Protein AF-A0A380EJ29-F1 (afdb_monomer)

pLDDT: mean 80.49, std 18.59, range [36.81, 97.88]

Foldseek 3Di:
DADVVVVVVVVVCVVVVVVVCVVVVHDDDDVQLVQQLPAAPVNCVVSVHDSVSHNPVVVVVVVVVVVVVVVVVVVVPPPDDDPDDDPPPPPPPD

Radius of gyration: 22.13 Å; Cα contacts (8 Å, |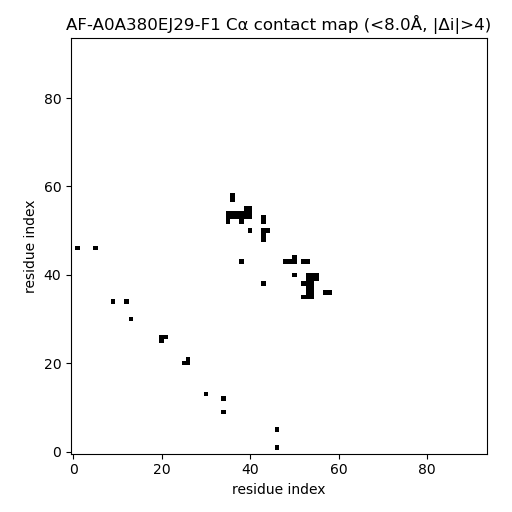Δi|>4): 34; chains: 1; bounding box: 46×27×61 Å

Mean predicted aligned error: 10.51 Å

Solvent-accessible surface area (backbone at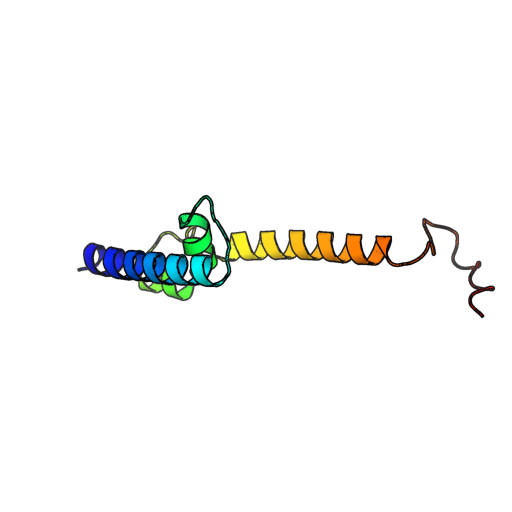oms only — not comparable to full-atom values): 5868 Å² total; per-residue (Å²): 135,64,67,67,63,47,52,52,54,53,52,53,49,51,56,55,48,52,53,50,30,58,78,70,72,53,86,84,93,59,70,67,61,53,53,23,59,72,25,50,61,68,61,33,59,78,67,72,48,63,91,80,54,34,16,67,67,56,49,57,51,48,51,58,52,49,54,51,52,52,49,51,54,52,60,68,72,45,82,83,82,69,90,80,73,69,101,82,70,88,76,78,92,116

Secondary structure (DSSP, 8-state):
--HHHHHHHHHHHHHHHHHHHHHHT---S-HHHHHHHT--HHHHHHTT--TTSSTHHHHHHHHHHHHHHHHHHHHHHS----SS--TT--S---

Structure (mmCIF, N/CA/C/O backbone):
data_AF-A0A380EJ29-F1
#
_entry.id   AF-A0A380EJ29-F1
#
loop_
_atom_site.group_PDB
_atom_site.id
_atom_site.type_symbol
_atom_site.label_atom_id
_atom_site.label_alt_id
_atom_site.label_comp_id
_atom_site.label_asym_id
_atom_site.label_entity_id
_atom_site.label_seq_id
_atom_site.pdbx_PDB_ins_code
_atom_site.Cartn_x
_atom_site.Cartn_y
_atom_site.Cartn_z
_atom_site.occupancy
_atom_site.B_iso_or_equiv
_atom_site.auth_seq_id
_atom_site.auth_comp_id
_atom_site.auth_asym_id
_atom_site.auth_atom_id
_atom_site.pdbx_PDB_model_num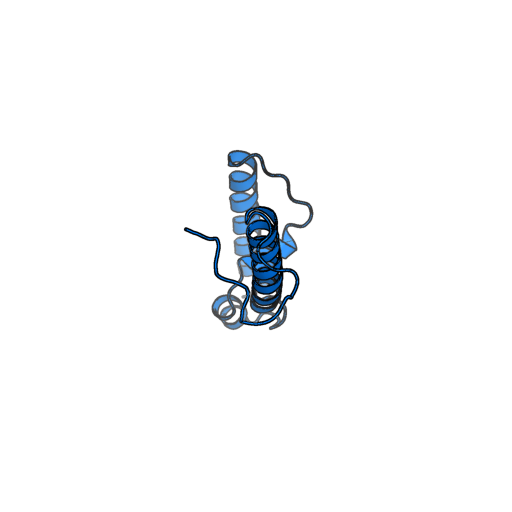
ATOM 1 N N . MET A 1 1 ? -6.235 -6.071 26.240 1.00 50.28 1 MET A N 1
ATOM 2 C CA . MET A 1 1 ? -6.272 -4.614 25.953 1.00 50.28 1 MET A CA 1
ATOM 3 C C . MET A 1 1 ? -5.997 -4.237 24.481 1.00 50.28 1 MET A C 1
ATOM 5 O O . MET A 1 1 ? -5.918 -3.052 24.192 1.00 50.28 1 MET A O 1
ATOM 9 N N . SER A 1 2 ? -5.877 -5.175 23.523 1.00 60.94 2 SER A N 1
ATOM 10 C CA . SER A 1 2 ? -5.197 -4.888 22.240 1.00 60.94 2 SER A CA 1
ATOM 11 C C . SER A 1 2 ? -6.069 -4.776 20.973 1.00 60.94 2 SER A C 1
ATOM 13 O O . SER A 1 2 ? -5.667 -4.086 20.041 1.00 60.94 2 SER A O 1
ATOM 15 N N . LYS A 1 3 ? -7.264 -5.386 20.901 1.00 62.34 3 LYS A N 1
ATOM 16 C CA . LYS A 1 3 ? -8.072 -5.398 19.654 1.00 62.34 3 LYS A CA 1
ATOM 17 C C . LYS A 1 3 ? -8.755 -4.063 19.326 1.00 62.34 3 LYS A C 1
ATOM 19 O O . LYS A 1 3 ? -8.726 -3.644 18.172 1.00 62.34 3 LYS A O 1
ATOM 24 N N . GLN A 1 4 ? -9.333 -3.382 20.318 1.00 68.94 4 GLN A N 1
ATOM 25 C CA . GLN A 1 4 ? -10.038 -2.107 20.101 1.00 68.94 4 GLN A CA 1
ATOM 26 C C . GLN A 1 4 ? -9.081 -1.001 19.641 1.00 68.94 4 GLN A C 1
ATOM 28 O O . GLN A 1 4 ? -9.305 -0.384 18.602 1.00 68.94 4 GLN A O 1
ATOM 33 N N . LYS A 1 5 ? -7.940 -0.852 20.323 1.00 78.94 5 LYS A N 1
ATOM 34 C CA . LYS A 1 5 ? -6.912 0.138 19.971 1.00 78.94 5 LYS A CA 1
ATOM 35 C C . LYS A 1 5 ? -6.327 -0.098 18.568 1.00 78.94 5 LYS A C 1
ATOM 37 O O . LYS A 1 5 ? -6.077 0.855 17.838 1.00 78.94 5 LYS A O 1
ATOM 42 N N . LYS A 1 6 ? -6.193 -1.367 18.146 1.00 76.06 6 LYS A N 1
ATOM 43 C CA . LYS A 1 6 ? -5.817 -1.739 16.768 1.00 76.06 6 LYS A CA 1
ATOM 44 C C . LYS A 1 6 ? -6.851 -1.250 15.755 1.00 76.06 6 LYS A C 1
ATOM 46 O O . LYS A 1 6 ? -6.484 -0.581 14.793 1.00 76.06 6 LYS A O 1
ATOM 51 N N . SER A 1 7 ? -8.132 -1.561 15.970 1.00 82.06 7 SER A N 1
ATOM 52 C CA . SER A 1 7 ? -9.193 -1.152 15.038 1.00 82.06 7 SER A CA 1
ATOM 53 C C . SER A 1 7 ? -9.280 0.367 14.880 1.00 82.06 7 SER A C 1
ATOM 55 O O . SER A 1 7 ? -9.483 0.856 13.774 1.00 82.06 7 SER A O 1
ATOM 57 N N . GLU A 1 8 ? -9.026 1.126 15.946 1.00 89.88 8 GLU A N 1
ATOM 58 C CA . GLU A 1 8 ? -9.006 2.589 15.895 1.00 89.88 8 GLU A CA 1
ATOM 59 C C . GLU A 1 8 ? -7.864 3.140 15.037 1.00 89.88 8 GLU A C 1
ATOM 61 O O . GLU A 1 8 ? -8.083 4.060 14.248 1.00 89.88 8 GLU A O 1
ATOM 66 N N . ILE A 1 9 ? -6.651 2.590 15.166 1.00 88.00 9 ILE A N 1
ATOM 67 C CA . ILE A 1 9 ? -5.494 3.020 14.364 1.00 88.00 9 ILE A CA 1
ATOM 68 C C . ILE A 1 9 ? -5.737 2.713 12.884 1.00 88.00 9 ILE A C 1
ATOM 70 O O . ILE A 1 9 ? -5.548 3.585 12.036 1.00 88.00 9 ILE A O 1
ATOM 74 N N . VAL A 1 10 ? -6.224 1.508 12.582 1.00 86.69 10 VAL A N 1
ATOM 75 C CA . VAL A 1 10 ? -6.544 1.066 11.217 1.00 86.69 10 VAL A CA 1
ATOM 76 C C . VAL A 1 10 ? -7.628 1.955 10.601 1.00 86.69 10 VAL A C 1
ATOM 78 O O . VAL A 1 10 ? -7.450 2.462 9.496 1.00 86.69 10 VAL A O 1
ATOM 81 N N . ASN A 1 11 ? -8.717 2.222 11.325 1.00 91.94 11 ASN A N 1
ATOM 82 C CA . ASN A 1 11 ? -9.796 3.090 10.843 1.00 91.94 11 ASN A CA 1
ATOM 83 C C . ASN A 1 11 ? -9.321 4.531 10.621 1.00 91.94 11 ASN A C 1
ATOM 85 O O . ASN A 1 11 ? -9.697 5.173 9.639 1.00 91.94 11 ASN A O 1
ATOM 89 N N . ARG A 1 12 ? -8.452 5.037 11.504 1.00 94.31 12 ARG A N 1
ATOM 90 C CA . ARG A 1 12 ? -7.838 6.360 11.352 1.00 94.31 12 ARG A CA 1
ATOM 91 C C . ARG A 1 12 ? -6.960 6.433 10.108 1.00 94.31 12 ARG A C 1
ATOM 93 O O . ARG A 1 12 ? -7.020 7.436 9.401 1.00 94.31 12 ARG A O 1
ATOM 100 N N . PHE A 1 13 ? -6.166 5.395 9.845 1.00 92.81 13 PHE A N 1
ATOM 101 C CA . PHE A 1 13 ? -5.378 5.300 8.620 1.00 92.81 13 PHE A CA 1
ATOM 102 C C . PHE A 1 13 ? -6.287 5.339 7.392 1.00 92.81 13 PHE A C 1
ATOM 104 O O . PHE A 1 13 ? -6.085 6.207 6.552 1.00 92.81 13 PHE A O 1
ATOM 111 N N . ARG A 1 14 ? -7.323 4.486 7.330 1.00 94.19 14 ARG A N 1
ATOM 112 C CA . ARG A 1 14 ? -8.249 4.422 6.182 1.00 94.19 14 ARG A CA 1
ATOM 113 C C . ARG A 1 14 ? -8.852 5.784 5.868 1.00 94.19 14 ARG A C 1
ATOM 115 O O . ARG A 1 14 ? -8.700 6.273 4.759 1.00 94.19 14 ARG A O 1
ATOM 122 N N . LYS A 1 15 ? -9.401 6.464 6.880 1.00 95.94 15 LYS A N 1
ATOM 123 C CA . LYS A 1 15 ? -9.991 7.795 6.697 1.00 95.94 15 LYS A CA 1
ATOM 124 C C . LYS A 1 15 ? -8.983 8.816 6.157 1.00 95.94 15 LYS A C 1
ATOM 126 O O . LYS A 1 15 ? -9.306 9.568 5.247 1.00 95.94 15 LYS A O 1
ATOM 131 N N . ARG A 1 16 ? -7.765 8.855 6.712 1.00 96.56 16 ARG A N 1
ATOM 132 C CA . ARG A 1 16 ? -6.713 9.779 6.244 1.00 96.56 16 ARG A CA 1
ATOM 133 C C . ARG A 1 16 ? -6.256 9.450 4.826 1.00 96.56 16 ARG A C 1
ATOM 135 O O . ARG A 1 16 ? -5.997 10.363 4.050 1.00 96.56 16 ARG A O 1
ATOM 142 N N . PHE A 1 17 ? -6.151 8.165 4.516 1.00 96.25 17 PHE A N 1
ATOM 143 C CA . PHE A 1 17 ? -5.744 7.678 3.211 1.00 96.25 17 PHE A CA 1
ATOM 144 C C . PHE A 1 17 ? -6.787 8.021 2.141 1.00 96.25 17 PHE A C 1
ATOM 146 O O . PHE A 1 17 ? -6.425 8.570 1.107 1.00 96.25 17 PHE A O 1
ATOM 153 N N . ASP A 1 18 ? -8.074 7.822 2.434 1.00 95.88 18 ASP A N 1
ATOM 154 C CA . ASP A 1 18 ? -9.192 8.174 1.549 1.00 95.88 18 ASP A CA 1
ATOM 155 C C . ASP A 1 18 ? -9.228 9.658 1.223 1.00 95.88 18 ASP A C 1
ATOM 157 O O . ASP A 1 18 ? -9.323 10.046 0.056 1.00 95.88 18 ASP A O 1
ATOM 161 N N . THR A 1 19 ? -9.111 10.500 2.254 1.00 97.44 19 THR A N 1
ATOM 162 C CA . THR A 1 19 ? -9.012 11.948 2.064 1.00 97.44 19 THR A CA 1
ATOM 163 C C . THR A 1 19 ? -7.836 12.278 1.152 1.00 97.44 19 THR A C 1
ATOM 165 O O . THR A 1 19 ? -8.003 13.030 0.196 1.00 97.44 19 THR A O 1
ATOM 168 N N . LYS A 1 20 ? -6.669 11.657 1.377 1.00 97.06 20 LYS A N 1
ATOM 169 C CA . LYS A 1 20 ? -5.477 11.961 0.587 1.00 97.06 20 LYS A CA 1
ATOM 170 C C . LYS A 1 20 ? -5.578 11.497 -0.865 1.00 97.06 20 LYS A C 1
ATOM 172 O O . LYS A 1 20 ? -5.158 12.223 -1.758 1.00 97.06 20 LYS A O 1
ATOM 177 N N . MET A 1 21 ? -6.153 10.324 -1.108 1.00 96.75 21 MET A N 1
ATOM 178 C CA . MET A 1 21 ? -6.371 9.806 -2.459 1.00 96.75 21 MET A CA 1
ATOM 179 C C . MET A 1 21 ? -7.385 10.649 -3.230 1.00 96.75 21 MET A C 1
ATOM 181 O O . MET A 1 21 ? -7.165 10.942 -4.402 1.00 96.75 21 MET A O 1
ATOM 185 N N . THR A 1 22 ? -8.426 11.134 -2.549 1.00 96.94 22 THR A N 1
ATOM 186 C CA . THR A 1 22 ? -9.403 12.062 -3.132 1.00 96.94 22 THR A CA 1
ATOM 187 C C . THR A 1 22 ? -8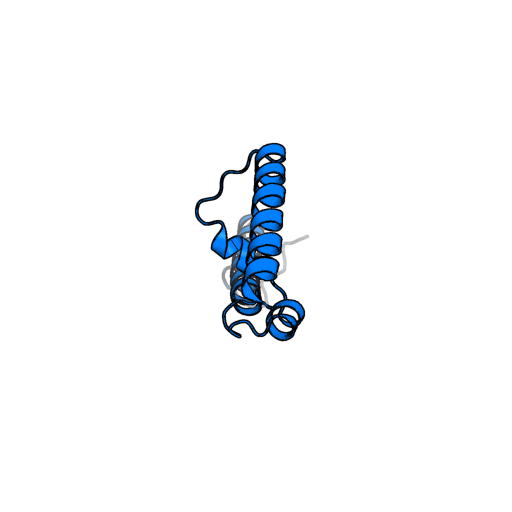.756 13.399 -3.503 1.00 96.94 22 THR A C 1
ATOM 189 O O . THR A 1 22 ? -8.960 13.879 -4.613 1.00 96.94 22 THR A O 1
ATOM 192 N N . GLU A 1 23 ? -7.935 13.980 -2.619 1.00 97.88 23 GLU A N 1
ATOM 193 C CA . GLU A 1 23 ? -7.178 15.214 -2.903 1.00 97.88 23 GLU A CA 1
ATOM 194 C C . GLU A 1 23 ? -6.248 15.073 -4.116 1.00 97.88 23 GLU A C 1
ATOM 196 O O . GLU A 1 23 ? -6.066 16.025 -4.870 1.00 97.88 23 GLU A O 1
ATOM 201 N N . LEU A 1 24 ? -5.648 13.894 -4.293 1.00 97.31 24 LEU A N 1
ATOM 202 C CA . LEU A 1 24 ? -4.733 13.605 -5.396 1.00 97.31 24 LEU A CA 1
ATOM 203 C C . LEU A 1 24 ? -5.447 13.135 -6.677 1.00 97.31 24 LEU A C 1
ATOM 205 O O . LEU A 1 24 ? -4.792 12.972 -7.703 1.00 97.31 24 LEU A O 1
ATOM 209 N N . GLY A 1 25 ? -6.764 12.908 -6.636 1.00 97.19 25 GLY A N 1
ATOM 210 C CA . GLY A 1 25 ? -7.535 12.399 -7.773 1.00 97.19 25 GLY A CA 1
ATOM 211 C C . GLY A 1 25 ? -7.265 10.929 -8.117 1.00 97.19 25 GLY A C 1
ATOM 212 O O . GLY A 1 25 ? -7.501 10.517 -9.251 1.00 97.19 25 GLY A O 1
ATOM 213 N N . PHE A 1 26 ? -6.773 10.132 -7.165 1.00 96.31 26 PHE A N 1
ATOM 214 C CA . PHE A 1 26 ? -6.484 8.712 -7.367 1.00 96.31 26 PHE A CA 1
ATOM 215 C C . PHE A 1 26 ? -7.592 7.813 -6.817 1.00 96.31 26 PHE A C 1
ATOM 217 O O . PHE A 1 26 ? -8.115 8.020 -5.723 1.00 96.31 26 PHE A O 1
ATOM 224 N N . THR A 1 27 ? -7.895 6.748 -7.556 1.00 95.12 27 THR A N 1
ATOM 225 C CA . THR A 1 27 ? -8.732 5.636 -7.091 1.00 95.12 27 THR A CA 1
ATOM 226 C C . THR A 1 27 ? -7.862 4.432 -6.771 1.00 95.12 27 THR A C 1
ATOM 228 O O . THR A 1 27 ? -6.896 4.163 -7.484 1.00 95.12 27 THR A O 1
ATOM 231 N N . TYR A 1 28 ? -8.235 3.660 -5.757 1.00 93.56 28 TYR A N 1
ATOM 232 C CA . TYR A 1 28 ? -7.534 2.437 -5.386 1.00 93.56 28 TYR A CA 1
ATOM 233 C C . TYR A 1 28 ? -8.523 1.271 -5.242 1.00 93.56 28 TYR A C 1
ATOM 235 O O . TYR A 1 28 ? -9.694 1.477 -4.935 1.00 93.56 28 TYR A O 1
ATOM 243 N N . GLN A 1 29 ? -8.062 0.039 -5.477 1.00 93.25 29 GLN A N 1
ATOM 244 C CA . GLN A 1 29 ? -8.927 -1.152 -5.455 1.00 93.25 29 GLN A CA 1
ATOM 245 C C . GLN A 1 29 ? -8.908 -1.892 -4.115 1.00 93.25 29 GLN A C 1
ATOM 247 O O . GLN A 1 29 ? -9.933 -2.398 -3.671 1.00 93.25 29 GLN A O 1
ATOM 252 N N . ASN A 1 30 ? -7.743 -1.968 -3.466 1.00 93.44 30 ASN A N 1
ATOM 253 C CA . ASN A 1 30 ? -7.566 -2.741 -2.242 1.00 93.44 30 ASN A CA 1
ATOM 254 C C . ASN A 1 30 ? -6.785 -1.932 -1.201 1.00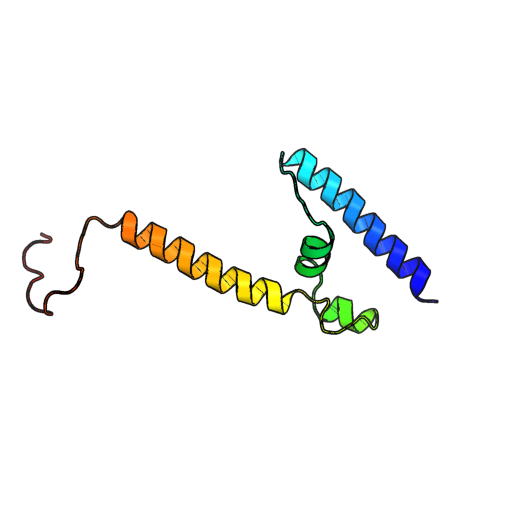 93.44 30 ASN A C 1
ATOM 256 O O . ASN A 1 30 ? -5.566 -1.813 -1.297 1.00 93.44 30 ASN A O 1
ATOM 260 N N . ILE A 1 31 ? -7.492 -1.395 -0.201 1.00 93.00 31 ILE A N 1
ATOM 261 C CA . ILE A 1 31 ? -6.896 -0.592 0.879 1.00 93.00 31 ILE A CA 1
ATOM 262 C C . ILE A 1 31 ? -5.907 -1.387 1.735 1.00 93.00 31 ILE A C 1
ATOM 264 O O . ILE A 1 31 ? -4.972 -0.804 2.279 1.00 93.00 31 ILE A O 1
ATOM 268 N N . ASP A 1 32 ? -6.081 -2.705 1.846 1.00 91.25 32 ASP A N 1
ATOM 269 C CA . ASP A 1 32 ? -5.273 -3.533 2.739 1.00 91.25 32 ASP A CA 1
ATOM 270 C C . ASP A 1 32 ? -3.828 -3.660 2.222 1.00 91.25 32 ASP A C 1
ATOM 272 O O . ASP A 1 32 ? -2.890 -3.683 3.018 1.00 91.25 32 ASP A O 1
ATOM 276 N N . LEU A 1 33 ? -3.624 -3.614 0.897 1.00 92.50 33 LEU A N 1
ATOM 277 C CA . LEU A 1 33 ? -2.285 -3.547 0.294 1.00 92.50 33 LEU A CA 1
ATOM 278 C C . LEU A 1 33 ? -1.551 -2.260 0.675 1.00 92.50 33 LEU A C 1
ATOM 280 O O . LEU A 1 33 ? -0.366 -2.290 0.992 1.00 92.50 33 LEU A O 1
ATOM 284 N N . TYR A 1 34 ? -2.253 -1.127 0.691 1.00 93.50 34 TYR A N 1
ATOM 285 C CA . TYR A 1 34 ? -1.655 0.133 1.122 1.00 93.50 34 TYR A CA 1
ATOM 286 C C . TYR A 1 34 ? -1.415 0.132 2.628 1.00 93.50 34 TYR A C 1
ATOM 288 O O . TYR A 1 34 ? -0.371 0.583 3.082 1.00 93.50 34 TYR A O 1
ATOM 296 N N . GLN A 1 35 ? -2.324 -0.433 3.420 1.00 92.25 35 GLN A N 1
ATOM 297 C CA . GLN A 1 35 ? -2.083 -0.612 4.852 1.00 92.25 35 GLN A CA 1
ATOM 298 C C . GLN A 1 35 ? -0.805 -1.407 5.115 1.00 92.25 35 GLN A C 1
ATOM 300 O O . GLN A 1 35 ? -0.002 -0.985 5.945 1.00 92.25 35 GLN A O 1
ATOM 305 N N . GLN A 1 36 ? -0.585 -2.498 4.381 1.00 92.12 36 GLN A N 1
ATOM 306 C CA . GLN A 1 36 ? 0.654 -3.268 4.441 1.00 92.12 36 GLN A CA 1
ATOM 307 C C . GLN A 1 36 ? 1.863 -2.448 3.971 1.00 92.12 36 GLN A C 1
ATOM 309 O O . GLN A 1 36 ? 2.867 -2.401 4.674 1.00 92.12 36 GLN A O 1
ATOM 314 N N . ALA A 1 37 ? 1.769 -1.754 2.833 1.00 93.56 37 ALA A N 1
ATOM 315 C CA . ALA A 1 37 ? 2.862 -0.943 2.288 1.00 93.56 37 ALA A CA 1
ATOM 316 C C . ALA A 1 37 ? 3.322 0.168 3.249 1.00 93.56 37 ALA A C 1
ATOM 318 O O . ALA A 1 37 ? 4.508 0.482 3.316 1.00 93.56 37 ALA A O 1
ATOM 319 N N . PHE A 1 38 ? 2.396 0.732 4.031 1.00 92.56 38 PHE A N 1
ATOM 320 C CA . PHE A 1 38 ? 2.678 1.747 5.050 1.00 92.56 38 PHE A CA 1
ATOM 321 C C . PHE A 1 38 ? 2.954 1.164 6.452 1.00 92.56 38 PHE A C 1
ATOM 323 O O . PHE A 1 38 ? 3.088 1.925 7.413 1.00 92.56 38 PHE A O 1
ATOM 330 N N . SER A 1 39 ? 3.049 -0.162 6.595 1.00 90.75 39 SER A N 1
ATOM 331 C CA . SER A 1 39 ? 3.328 -0.832 7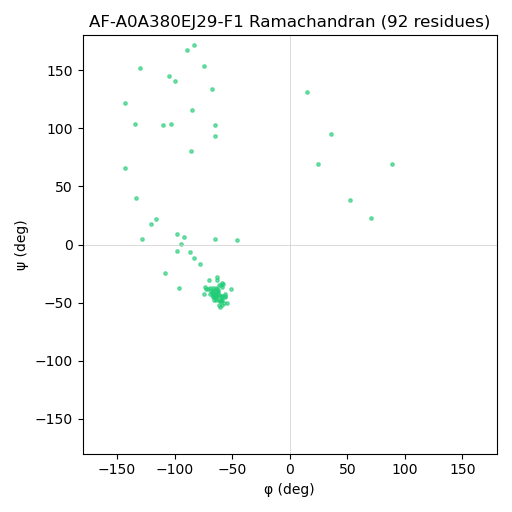.871 1.00 90.75 39 SER A CA 1
ATOM 332 C C . SER A 1 39 ? 4.778 -1.300 7.948 1.00 90.75 39 SER A C 1
ATOM 334 O O . SER A 1 39 ? 5.152 -2.328 7.389 1.00 90.75 39 SER A O 1
ATOM 336 N N . HIS A 1 40 ? 5.593 -0.563 8.700 1.00 90.44 40 HIS A N 1
ATOM 337 C CA . HIS A 1 40 ? 6.977 -0.942 8.975 1.00 90.44 40 HIS A CA 1
ATOM 338 C C . HIS A 1 40 ? 7.065 -2.091 9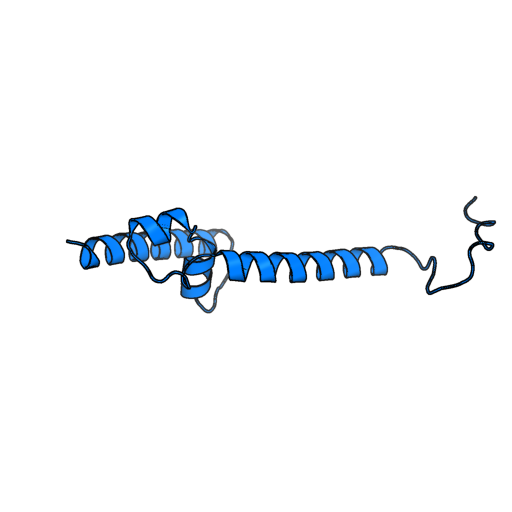.997 1.00 90.44 40 HIS A C 1
ATOM 340 O O . HIS A 1 40 ? 6.205 -2.239 10.873 1.00 90.44 40 HIS A O 1
ATOM 346 N N . SER A 1 41 ? 8.141 -2.875 9.936 1.00 86.69 41 SER A N 1
ATOM 347 C CA . SER A 1 41 ? 8.378 -4.034 10.808 1.00 86.69 41 SER A CA 1
ATOM 348 C C . SER A 1 41 ? 8.387 -3.688 12.306 1.00 86.69 41 SER A C 1
ATOM 350 O O . SER A 1 41 ? 7.888 -4.467 13.119 1.00 86.69 41 SER A O 1
ATOM 352 N N . SER A 1 42 ? 8.864 -2.495 12.686 1.00 84.75 42 SER A N 1
ATOM 353 C CA . SER A 1 42 ? 8.805 -2.012 14.078 1.00 84.75 42 SER A CA 1
ATOM 354 C C . SER A 1 42 ? 7.367 -1.887 14.591 1.00 84.75 42 SER A C 1
ATOM 356 O O . SER A 1 42 ? 7.054 -2.365 15.676 1.00 84.75 42 SER A O 1
ATOM 358 N N . PHE A 1 43 ? 6.466 -1.337 13.774 1.00 83.88 43 PHE A N 1
ATOM 359 C CA . PHE A 1 43 ? 5.050 -1.222 14.109 1.00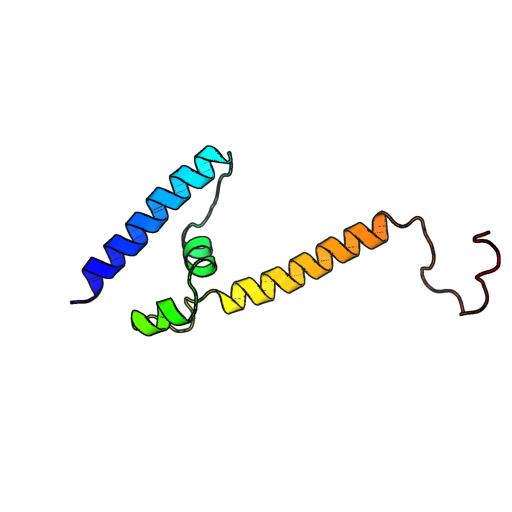 83.88 43 PHE A CA 1
ATOM 360 C C . PHE A 1 43 ? 4.394 -2.606 14.234 1.00 83.88 43 PHE A C 1
ATOM 362 O O . PHE A 1 43 ? 3.661 -2.870 15.181 1.00 83.88 43 PHE A O 1
ATOM 369 N N . ILE A 1 44 ? 4.690 -3.536 13.326 1.00 82.12 44 ILE A N 1
ATOM 370 C CA . ILE A 1 44 ? 4.149 -4.903 13.385 1.00 82.12 44 ILE A CA 1
ATOM 371 C C . ILE A 1 44 ? 4.602 -5.644 14.654 1.00 82.12 44 ILE A C 1
ATOM 373 O O . ILE A 1 44 ? 3.777 -6.298 15.301 1.00 82.12 44 ILE A O 1
ATOM 377 N N . ASN A 1 45 ? 5.870 -5.495 15.050 1.00 82.00 45 ASN A N 1
ATOM 378 C CA . ASN A 1 45 ? 6.412 -6.106 16.266 1.00 82.00 45 ASN A CA 1
ATOM 379 C C . ASN A 1 45 ? 5.782 -5.525 17.542 1.00 82.00 45 ASN A C 1
ATOM 381 O O . ASN A 1 45 ? 5.358 -6.291 18.405 1.00 82.00 45 ASN A O 1
ATOM 385 N N . ASP A 1 46 ? 5.639 -4.200 17.636 1.00 80.25 46 ASP A N 1
ATOM 386 C CA . ASP A 1 46 ? 5.075 -3.527 18.817 1.00 80.25 46 ASP A CA 1
ATOM 387 C C . ASP A 1 46 ? 3.607 -3.906 19.078 1.00 80.25 46 ASP A C 1
ATOM 389 O O . ASP A 1 46 ? 3.144 -3.942 20.221 1.00 80.25 46 ASP A O 1
ATOM 393 N N . PHE A 1 47 ? 2.859 -4.216 18.017 1.00 78.25 47 PHE A N 1
ATOM 394 C CA . PHE A 1 47 ? 1.457 -4.629 18.101 1.00 78.25 47 PHE A CA 1
ATOM 395 C C . PHE A 1 47 ? 1.260 -6.152 18.048 1.00 78.25 47 PHE A C 1
ATOM 397 O O . PHE A 1 47 ? 0.111 -6.609 17.989 1.00 78.25 47 PHE A O 1
ATOM 404 N N . ASN A 1 48 ? 2.349 -6.932 18.114 1.00 72.50 48 ASN A N 1
ATOM 405 C CA . ASN A 1 48 ? 2.349 -8.398 18.098 1.00 72.50 48 ASN A CA 1
ATOM 406 C C . ASN A 1 48 ? 1.558 -8.969 16.897 1.00 72.50 48 ASN A C 1
ATOM 408 O O . ASN A 1 48 ? 0.785 -9.923 17.029 1.00 72.50 48 ASN A O 1
ATOM 412 N N . MET A 1 49 ? 1.681 -8.309 15.740 1.00 71.06 49 MET A N 1
ATOM 413 C CA . MET A 1 49 ? 0.997 -8.679 14.501 1.00 71.06 49 MET A CA 1
ATOM 414 C C . MET A 1 49 ? 1.755 -9.782 13.756 1.00 71.06 49 MET A C 1
ATOM 416 O O . MET A 1 49 ? 2.858 -10.175 14.140 1.00 71.06 49 MET A O 1
ATOM 420 N N . ASN A 1 50 ? 1.142 -10.329 12.704 1.00 74.75 50 ASN A N 1
ATOM 421 C CA . ASN A 1 50 ? 1.800 -11.363 11.926 1.00 74.75 50 ASN A CA 1
ATOM 422 C C . ASN A 1 50 ? 3.002 -10.745 11.200 1.00 74.75 50 ASN A C 1
ATOM 424 O O . ASN A 1 50 ? 2.876 -9.706 10.559 1.00 74.75 50 ASN A O 1
ATOM 428 N N . ARG A 1 51 ? 4.160 -11.410 11.247 1.00 66.81 51 ARG A N 1
ATOM 429 C CA . ARG A 1 51 ? 5.378 -11.002 10.522 1.00 66.81 51 ARG A CA 1
ATOM 430 C C . ARG A 1 51 ? 5.228 -11.059 8.999 1.00 66.81 51 ARG A C 1
ATOM 432 O O . ARG A 1 51 ? 6.202 -10.924 8.284 1.00 66.81 51 ARG A O 1
ATOM 439 N N . LEU A 1 52 ? 4.049 -11.366 8.481 1.00 73.38 52 LEU A N 1
ATOM 440 C CA . LEU A 1 52 ? 3.758 -11.290 7.054 1.00 73.38 52 LEU A CA 1
ATOM 441 C C . LEU A 1 52 ? 3.036 -9.986 6.686 1.00 73.38 52 LEU A C 1
ATOM 443 O O . LEU A 1 52 ? 2.858 -9.724 5.501 1.00 73.38 52 LEU A O 1
ATOM 447 N N . ASP A 1 53 ? 2.665 -9.172 7.679 1.00 79.88 53 ASP A N 1
ATOM 448 C CA . ASP A 1 53 ? 1.854 -7.964 7.512 1.00 79.88 53 ASP A CA 1
ATOM 449 C C . ASP A 1 53 ? 2.698 -6.679 7.366 1.00 79.88 53 ASP A C 1
ATOM 451 O O . ASP A 1 53 ? 2.133 -5.592 7.252 1.00 79.88 53 ASP A O 1
ATOM 455 N N . HIS A 1 54 ? 4.036 -6.766 7.384 1.00 86.50 54 HIS A N 1
ATOM 456 C CA . HIS A 1 54 ? 4.919 -5.617 7.140 1.00 86.50 54 HIS A CA 1
ATOM 457 C C . HIS A 1 54 ? 5.261 -5.439 5.652 1.00 86.50 54 HIS A C 1
ATOM 459 O O . HIS A 1 54 ? 4.999 -6.304 4.813 1.00 86.50 54 HIS A O 1
ATOM 465 N N . ASN A 1 55 ? 5.833 -4.283 5.328 1.00 93.50 55 ASN A N 1
ATOM 466 C CA . ASN A 1 55 ? 6.022 -3.780 3.969 1.00 93.50 55 ASN A CA 1
ATOM 467 C C . ASN A 1 55 ? 7.188 -4.397 3.169 1.00 93.50 55 ASN A C 1
ATOM 469 O O . ASN A 1 55 ? 7.162 -4.283 1.949 1.00 93.50 55 ASN A O 1
ATOM 473 N N . GLU A 1 56 ? 8.162 -5.070 3.795 1.00 92.69 56 GLU A N 1
ATOM 474 C CA . GLU A 1 56 ? 9.414 -5.526 3.141 1.00 92.69 56 GLU A CA 1
ATOM 475 C C . GLU A 1 56 ? 9.193 -6.309 1.834 1.00 92.69 56 GLU A C 1
ATOM 477 O O . GLU A 1 56 ? 9.929 -6.142 0.867 1.00 92.69 56 GLU A O 1
ATOM 482 N N . ARG A 1 57 ? 8.163 -7.162 1.762 1.00 93.56 57 ARG A N 1
ATOM 483 C CA . ARG A 1 57 ? 7.871 -7.925 0.533 1.00 93.56 57 ARG A CA 1
ATOM 484 C C . ARG A 1 57 ? 7.361 -7.040 -0.602 1.00 93.56 57 ARG A C 1
ATOM 486 O O . ARG A 1 57 ? 7.664 -7.310 -1.761 1.00 93.56 57 ARG A O 1
ATOM 493 N N . LEU A 1 58 ? 6.546 -6.038 -0.271 1.00 94.56 58 LEU A N 1
ATOM 494 C CA . LEU A 1 58 ? 6.031 -5.074 -1.242 1.00 94.56 58 LEU A CA 1
ATOM 495 C C . LEU A 1 58 ? 7.130 -4.104 -1.674 1.00 94.56 58 LEU A C 1
ATOM 497 O O . LEU A 1 58 ? 7.182 -3.760 -2.847 1.00 94.56 58 LEU A O 1
ATOM 501 N N . GLU A 1 59 ? 8.010 -3.715 -0.753 1.00 95.19 59 GLU A N 1
ATOM 502 C CA . GLU A 1 59 ? 9.206 -2.916 -1.029 1.00 95.19 59 GLU A CA 1
ATOM 503 C C . GLU A 1 59 ? 10.134 -3.647 -2.002 1.00 95.19 59 GLU A C 1
ATOM 505 O O . GLU A 1 59 ? 10.384 -3.145 -3.091 1.00 95.19 59 GLU A O 1
ATOM 510 N N . PHE A 1 60 ? 10.508 -4.891 -1.690 1.00 95.25 60 PHE A N 1
ATOM 511 C CA . PHE A 1 60 ? 11.345 -5.716 -2.564 1.00 95.25 60 PHE A CA 1
ATOM 512 C C . PHE A 1 60 ? 10.754 -5.888 -3.973 1.00 95.25 60 PHE A C 1
ATOM 514 O O . PHE A 1 60 ? 11.464 -5.810 -4.974 1.00 95.25 60 PHE A O 1
ATOM 521 N N . LEU A 1 61 ? 9.439 -6.120 -4.068 1.00 95.75 61 LEU A N 1
ATOM 522 C CA . LEU A 1 61 ? 8.757 -6.208 -5.360 1.00 95.75 61 LEU A CA 1
ATOM 523 C C . LEU A 1 61 ? 8.740 -4.857 -6.089 1.00 95.75 61 LEU A C 1
ATOM 525 O O . LEU A 1 61 ? 8.934 -4.812 -7.302 1.00 95.75 61 LEU A O 1
ATOM 529 N N . GLY A 1 62 ? 8.486 -3.773 -5.358 1.00 95.56 62 GLY A N 1
ATOM 530 C CA . GLY A 1 62 ? 8.465 -2.415 -5.886 1.00 95.56 62 GLY A CA 1
ATOM 531 C C . GLY A 1 62 ? 9.806 -2.022 -6.493 1.00 95.56 62 GLY A C 1
ATOM 532 O O . GLY A 1 62 ? 9.825 -1.520 -7.613 1.00 95.56 62 GLY A O 1
ATOM 533 N N . ASP A 1 63 ? 10.908 -2.333 -5.811 1.00 96.44 63 ASP A N 1
ATOM 534 C CA . ASP A 1 63 ? 12.262 -2.062 -6.293 1.00 96.44 63 ASP A CA 1
ATOM 535 C C . ASP A 1 63 ? 12.535 -2.763 -7.625 1.00 96.44 63 ASP A C 1
ATOM 537 O O . ASP A 1 63 ? 12.943 -2.113 -8.584 1.00 96.44 63 ASP A O 1
ATOM 541 N N . ALA A 1 64 ? 12.213 -4.056 -7.734 1.00 96.56 64 ALA A N 1
ATOM 542 C CA . ALA A 1 64 ? 12.405 -4.809 -8.975 1.00 96.56 64 ALA A CA 1
ATOM 543 C C . ALA A 1 64 ? 11.565 -4.255 -10.144 1.00 96.56 64 ALA A C 1
ATOM 545 O O . ALA A 1 64 ? 12.028 -4.195 -11.285 1.00 96.56 64 ALA A O 1
ATOM 546 N N . VAL A 1 65 ? 10.324 -3.833 -9.875 1.00 96.62 65 VAL A N 1
ATOM 547 C CA . VAL A 1 65 ? 9.446 -3.234 -10.895 1.00 96.62 65 VAL A CA 1
ATOM 548 C C . VAL A 1 65 ? 9.956 -1.860 -11.325 1.00 96.62 65 VAL A C 1
ATOM 550 O O . VAL A 1 65 ? 9.950 -1.552 -12.520 1.00 96.62 65 VAL A O 1
ATOM 553 N N . LEU A 1 66 ? 10.397 -1.029 -10.378 1.00 94.56 66 LEU A N 1
ATOM 554 C CA . LEU A 1 66 ? 10.943 0.295 -10.666 1.00 94.56 66 LEU A CA 1
ATOM 555 C C . LEU A 1 66 ? 12.262 0.197 -11.432 1.00 94.56 66 LEU A C 1
ATOM 557 O O . LEU A 1 66 ? 12.434 0.918 -12.412 1.00 94.56 66 LEU A O 1
ATOM 561 N N . GLU A 1 67 ? 13.148 -0.717 -11.039 1.00 94.81 67 GLU A N 1
ATOM 562 C CA . GLU A 1 67 ? 14.407 -0.984 -11.734 1.00 94.81 67 GLU A CA 1
ATOM 563 C C . GLU A 1 67 ? 14.153 -1.354 -13.199 1.00 94.81 67 GLU A C 1
ATOM 565 O O . GLU A 1 67 ? 14.708 -0.717 -14.096 1.00 94.81 67 GLU A O 1
ATOM 570 N N . LEU A 1 68 ? 13.243 -2.303 -13.453 1.00 93.50 68 LEU A N 1
ATOM 571 C CA . LEU A 1 68 ? 12.858 -2.696 -14.809 1.00 93.50 68 LEU A CA 1
ATOM 572 C C . LEU A 1 68 ? 12.256 -1.525 -15.599 1.00 93.50 68 LEU A C 1
ATOM 574 O O . LEU A 1 68 ? 12.665 -1.257 -16.726 1.00 93.50 68 LEU A O 1
ATOM 578 N N . THR A 1 69 ? 11.308 -0.799 -15.007 1.00 94.00 69 THR A N 1
ATOM 579 C CA . THR A 1 69 ? 10.596 0.286 -15.701 1.00 94.00 69 THR A CA 1
ATOM 580 C C . THR A 1 69 ? 11.543 1.425 -16.080 1.00 94.00 69 THR A C 1
ATOM 582 O O . THR A 1 69 ? 11.490 1.940 -17.196 1.00 94.00 69 THR A O 1
ATOM 585 N N . VAL A 1 70 ? 12.433 1.822 -15.167 1.00 91.69 70 VAL A N 1
ATOM 586 C CA . VAL A 1 70 ? 13.433 2.865 -15.428 1.00 91.69 70 VAL A CA 1
ATOM 587 C C . VAL A 1 70 ? 14.443 2.390 -16.470 1.00 91.69 70 VAL A C 1
ATOM 589 O O . VAL A 1 70 ? 14.801 3.168 -17.356 1.00 91.69 70 VAL A O 1
ATOM 592 N N . HIS A 1 71 ? 14.864 1.124 -16.406 1.00 91.19 71 HIS A N 1
ATOM 593 C CA . HIS A 1 71 ? 15.748 0.532 -17.403 1.00 91.19 71 HIS A CA 1
ATOM 594 C C . HIS A 1 71 ? 15.133 0.576 -18.807 1.00 91.19 71 HIS A C 1
ATOM 596 O O . HIS A 1 71 ? 15.782 1.048 -19.741 1.00 91.19 71 HIS A O 1
ATOM 602 N N . ASP A 1 72 ? 13.869 0.180 -18.952 1.00 87.50 72 ASP A N 1
ATOM 603 C CA . ASP A 1 72 ? 13.159 0.205 -20.233 1.00 87.50 72 ASP A CA 1
ATOM 604 C C . ASP A 1 72 ? 13.006 1.631 -20.777 1.00 87.50 72 ASP A C 1
ATOM 606 O O . ASP A 1 72 ? 13.291 1.886 -21.949 1.00 87.50 72 ASP A O 1
ATOM 610 N N . ILE A 1 73 ? 12.626 2.592 -19.926 1.00 87.88 73 ILE A N 1
ATOM 611 C CA . ILE A 1 73 ? 12.550 4.010 -20.310 1.00 87.88 73 ILE A CA 1
ATOM 612 C C . ILE A 1 73 ? 13.918 4.502 -20.795 1.00 87.88 73 ILE A C 1
ATOM 614 O O . ILE A 1 73 ? 14.000 5.183 -21.818 1.00 87.88 73 ILE A O 1
ATOM 618 N N . TYR A 1 74 ? 14.996 4.162 -20.091 1.00 83.25 74 TYR A N 1
ATOM 619 C CA . TYR A 1 74 ? 16.349 4.569 -20.461 1.00 83.25 74 TYR A CA 1
ATOM 620 C C . TYR A 1 74 ? 16.789 3.952 -21.798 1.00 83.25 74 TYR A C 1
ATOM 622 O O . TYR A 1 74 ? 17.287 4.665 -22.666 1.00 83.25 74 TYR A O 1
ATOM 630 N N . LEU A 1 75 ? 16.537 2.657 -22.011 1.00 79.12 75 LEU A N 1
ATOM 631 C CA . LEU A 1 75 ? 16.858 1.965 -23.262 1.00 79.12 75 LEU A CA 1
ATOM 632 C C . LEU A 1 75 ? 16.074 2.499 -24.467 1.00 79.12 75 LEU A C 1
ATOM 634 O O . LEU A 1 75 ? 16.626 2.566 -25.563 1.00 79.12 75 LEU A O 1
ATOM 638 N N . ILE A 1 76 ? 14.803 2.867 -24.285 1.00 78.62 76 ILE A N 1
ATOM 639 C CA . ILE A 1 76 ? 13.954 3.405 -25.360 1.00 78.62 76 ILE A CA 1
ATOM 640 C C . ILE A 1 76 ? 14.368 4.834 -25.732 1.00 78.62 76 ILE A C 1
ATOM 642 O O . ILE A 1 76 ? 14.350 5.192 -26.909 1.00 78.62 76 ILE A O 1
ATOM 646 N N . ASN A 1 77 ? 14.738 5.657 -24.745 1.00 73.25 77 ASN A N 1
ATOM 647 C CA . ASN A 1 77 ? 15.097 7.061 -24.971 1.00 73.25 77 ASN A CA 1
ATOM 648 C C . ASN A 1 77 ? 16.549 7.263 -25.420 1.00 73.25 77 ASN A C 1
ATOM 650 O O . ASN A 1 77 ? 16.898 8.359 -25.859 1.00 73.25 77 ASN A O 1
ATOM 654 N N . ILE A 1 78 ? 17.395 6.235 -25.346 1.00 67.69 78 ILE A N 1
ATOM 655 C CA . ILE A 1 78 ? 18.709 6.261 -25.985 1.00 67.69 78 ILE A CA 1
ATOM 656 C C . ILE A 1 78 ? 18.535 5.835 -27.444 1.00 67.69 78 ILE A C 1
ATOM 658 O O . ILE A 1 78 ? 18.182 4.682 -27.702 1.00 67.69 78 ILE A O 1
ATOM 662 N N . PRO A 1 79 ? 18.812 6.719 -28.423 1.00 54.06 79 PRO A N 1
ATOM 663 C CA . PRO A 1 79 ? 18.800 6.334 -29.820 1.00 54.06 79 PRO A CA 1
ATOM 664 C C 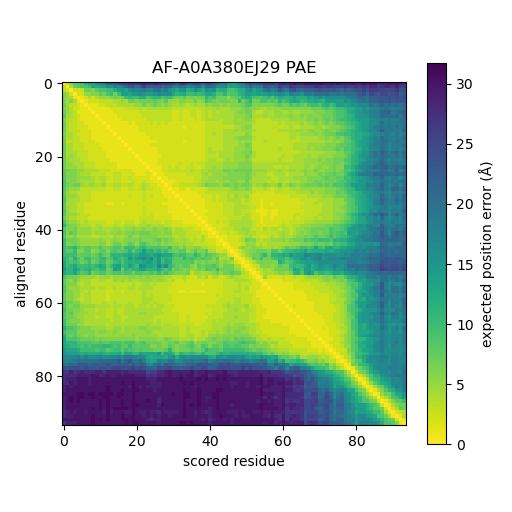. PRO A 1 79 ? 19.917 5.317 -30.033 1.00 54.06 79 PRO A C 1
ATOM 666 O O . PRO A 1 79 ? 21.092 5.668 -30.040 1.00 54.06 79 PRO A O 1
ATOM 669 N N . THR A 1 80 ? 19.525 4.046 -30.133 1.00 54.88 80 THR A N 1
ATOM 670 C CA . THR A 1 80 ? 20.261 2.930 -30.736 1.00 54.88 80 THR A CA 1
ATOM 671 C C . THR A 1 80 ? 21.778 3.098 -30.762 1.00 54.88 80 THR A C 1
ATOM 673 O O . THR A 1 80 ? 22.382 3.180 -31.828 1.00 54.88 80 THR A O 1
ATOM 676 N N . CYS A 1 81 ? 22.411 3.046 -29.597 1.00 53.19 81 CYS A N 1
ATOM 677 C CA . CYS A 1 81 ? 23.751 2.497 -29.533 1.00 53.19 81 CYS A CA 1
ATOM 678 C C . CYS A 1 81 ? 23.668 1.169 -28.789 1.00 53.19 81 CYS A C 1
ATOM 680 O O . CYS A 1 81 ? 23.598 1.105 -27.567 1.00 53.19 81 CYS A O 1
ATOM 682 N N . GLN A 1 82 ? 23.721 0.111 -29.605 1.00 45.84 82 GLN A N 1
ATOM 683 C CA . GLN A 1 82 ? 24.295 -1.187 -29.261 1.00 45.84 82 GLN A CA 1
ATOM 684 C C . GLN A 1 82 ? 23.361 -2.225 -28.617 1.00 45.84 82 GLN A C 1
ATOM 686 O O . GLN A 1 82 ? 23.604 -2.753 -27.535 1.00 45.84 82 GLN A O 1
ATOM 691 N N . LYS A 1 83 ? 22.424 -2.726 -29.433 1.00 41.81 83 LYS A N 1
ATOM 692 C CA . LYS A 1 83 ? 22.280 -4.188 -29.519 1.00 41.81 83 LYS A CA 1
ATOM 693 C C . LYS A 1 83 ? 23.578 -4.745 -30.119 1.00 41.81 83 LYS A C 1
ATOM 695 O O . LYS A 1 83 ? 23.759 -4.728 -31.327 1.00 41.81 83 LYS A O 1
ATOM 700 N N . GLY A 1 84 ? 24.499 -5.121 -29.231 1.00 52.56 84 GLY A N 1
ATOM 701 C CA . GLY A 1 84 ? 25.665 -5.986 -29.438 1.00 52.56 84 GLY A CA 1
ATOM 702 C C . GLY A 1 84 ? 26.407 -5.901 -30.774 1.00 52.56 84 GLY A C 1
ATOM 703 O O . GLY A 1 84 ? 26.105 -6.659 -31.684 1.00 52.56 84 GLY A O 1
ATOM 704 N N . ILE A 1 85 ? 27.480 -5.108 -30.834 1.00 41.47 85 ILE A N 1
ATOM 705 C CA . ILE A 1 85 ? 28.600 -5.327 -31.764 1.00 41.47 85 ILE A CA 1
ATOM 706 C C . ILE A 1 85 ? 29.877 -4.951 -31.015 1.00 41.47 85 ILE A C 1
ATOM 708 O O . ILE A 1 85 ? 29.964 -3.846 -30.509 1.00 41.47 85 ILE A O 1
ATOM 712 N N . TYR A 1 86 ? 30.809 -5.895 -30.893 1.00 37.50 86 TYR A N 1
ATOM 713 C CA . TYR A 1 86 ? 32.253 -5.750 -30.665 1.00 37.50 86 TYR A CA 1
ATOM 714 C C . TYR A 1 86 ? 32.793 -4.379 -30.201 1.00 37.50 86 TYR A C 1
ATOM 716 O O . TYR A 1 86 ? 32.598 -3.356 -30.849 1.00 37.50 86 TYR A O 1
ATOM 724 N N . LYS A 1 87 ? 33.624 -4.409 -29.149 1.00 44.34 87 LYS A N 1
ATOM 725 C CA . LYS A 1 87 ? 34.404 -3.311 -28.531 1.00 44.34 87 LYS A CA 1
ATOM 726 C C . LYS A 1 87 ? 35.194 -2.353 -29.461 1.00 44.34 87 LYS A C 1
ATOM 728 O O . LYS A 1 87 ? 35.868 -1.476 -28.941 1.00 44.34 87 LYS A O 1
ATOM 733 N N . ASN A 1 88 ? 35.113 -2.455 -30.789 1.00 40.16 88 ASN A N 1
ATOM 734 C CA . ASN A 1 88 ? 35.941 -1.699 -31.737 1.00 40.16 88 ASN A CA 1
ATOM 735 C C . ASN A 1 88 ? 35.164 -0.796 -32.718 1.00 40.16 88 ASN A C 1
ATOM 737 O O . ASN A 1 88 ? 35.733 -0.388 -33.724 1.00 40.16 88 ASN A O 1
ATOM 741 N N . ALA A 1 89 ? 33.898 -0.456 -32.456 1.00 43.75 89 ALA A N 1
ATOM 742 C CA . ALA A 1 89 ? 33.108 0.403 -33.354 1.00 43.75 89 ALA A CA 1
ATOM 743 C C . ALA A 1 89 ? 32.677 1.758 -32.751 1.00 43.75 89 ALA A C 1
ATOM 745 O O . ALA A 1 89 ? 31.747 2.381 -33.253 1.00 43.75 89 ALA A O 1
ATOM 746 N N . CYS A 1 90 ? 33.362 2.260 -31.719 1.00 48.81 90 CYS A N 1
ATOM 747 C CA . CYS A 1 90 ? 33.272 3.679 -31.350 1.00 48.81 90 CYS A CA 1
ATOM 748 C C . CYS A 1 90 ? 34.282 4.485 -32.179 1.00 48.81 90 CYS A C 1
ATOM 750 O O . CYS A 1 90 ? 35.371 4.783 -31.700 1.00 48.81 90 CYS A O 1
ATOM 752 N N . HIS A 1 91 ? 33.945 4.815 -33.427 1.00 45.22 91 HIS A N 1
ATOM 753 C CA . HIS A 1 91 ? 34.693 5.828 -34.194 1.00 45.22 91 HIS A CA 1
ATOM 754 C C . HIS A 1 91 ? 33.794 6.917 -34.796 1.00 45.22 91 HIS A C 1
ATOM 756 O O . HIS A 1 91 ? 34.281 7.787 -35.494 1.00 45.22 91 HIS A O 1
ATOM 762 N N . TYR A 1 92 ? 32.492 6.925 -34.515 1.00 44.66 92 TYR A N 1
ATOM 763 C CA . TYR A 1 92 ? 31.613 8.008 -34.962 1.00 44.66 92 TYR A CA 1
ATOM 764 C C . TYR A 1 92 ? 30.569 8.317 -33.892 1.00 44.66 92 TYR A C 1
ATOM 766 O O . TYR A 1 92 ? 29.378 8.084 -34.055 1.00 44.66 92 TYR A O 1
ATOM 774 N N . CYS A 1 93 ? 31.053 8.820 -32.759 1.00 39.41 93 CYS A N 1
ATOM 775 C CA . CYS A 1 93 ? 30.268 9.677 -31.870 1.00 39.41 93 CYS A CA 1
ATOM 776 C C . CYS A 1 93 ? 31.106 10.907 -31.464 1.00 39.41 93 CYS A C 1
ATOM 778 O O . CYS A 1 93 ? 31.141 11.300 -30.304 1.00 39.41 93 CYS A O 1
ATOM 780 N N . MET A 1 94 ? 31.851 11.437 -32.436 1.00 36.81 94 MET A N 1
ATOM 781 C CA . MET A 1 94 ? 32.190 12.839 -32.709 1.00 36.81 94 MET A CA 1
ATOM 782 C C . MET A 1 94 ? 33.024 12.863 -33.986 1.00 36.81 94 MET A C 1
ATOM 784 O O . MET A 1 94 ? 33.881 11.961 -34.122 1.00 36.81 94 MET A O 1
#

InterPro domains:
  IPR000999 Ribonuclease III domain [PF14622] (31-84)
  IPR000999 Ribonuclease III domain [PS00517] (56-64)
  IPR000999 Ribonuclease III domain [PS50142] (10-84)
  IPR000999 Ribonuclease III domain [cd00593] (32-84)
  IPR036389 Ribonuclease III, endonuclease domain superfamily [G3DSA:1.10.1520.10] (1-90)
  IPR036389 Ribonuclease III, endonuclease domain superfamily [SSF69065] (16-86)

Sequence (94 aa):
MSKQKKSEIVNRFRKRFDTKMTELGFTYQNIDLYQQAFSHSSFINDFNMNRLDHNERLEFLGDAVLELTVHDIYLINIPTCQKGIYKNACHYCM

Organism: Staphylococcus aureus (NCBI:txid1280)